Protein AF-A0A8T6NHF4-F1 (afdb_monomer_lite)

pLDDT: mean 80.23, std 19.1, range [39.31, 97.88]

Foldseek 3Di:
DVVVVVVVVVVVVVVVVVVVVVVVPPPVVPDDDDDDDPVNVVCCCCPVVVVVNVVVVVVVVVVVVVVVVVVVVVVVVVVVVVVVDPPPDDDPDDDPDDDPPPPPPDDDDDDDDDD

Radius of gyration: 34.69 Å; chains: 1; bounding box: 75×91×64 Å

Secondary structure (DSSP, 8-state):
-HHHHHHHHHHHHHHHHHHHHHHHH-GGGSS--PPPPHHHHHHHHHTTTHHHHHHHHHHHHHHHHHHHHHHHHHHHHHHHHHTT---PPPPTT--S-------------------

Sequence (115 aa):
MRALGILARIGVLALVLVLLTETMQFSGWNDSPTAPTSSSFAIAMLDDWNMMTLVLGLLLSMAMIGASYLVRDERLANLTWDLGQDVETPVIGMPPAATRASSINQPGIVGDDEE

Structure (mmCIF, N/CA/C/O backbone):
data_AF-A0A8T6NHF4-F1
#
_entry.id   AF-A0A8T6NHF4-F1
#
loop_
_atom_site.group_PDB
_atom_site.id
_atom_site.type_symbol
_atom_site.label_atom_id
_atom_site.label_alt_id
_atom_site.label_comp_id
_atom_site.label_asym_id
_atom_site.label_entity_id
_atom_site.label_seq_id
_atom_site.pdbx_PDB_ins_code
_atom_site.Cartn_x
_atom_site.Cartn_y
_atom_site.Cartn_z
_atom_site.occupancy
_atom_site.B_iso_or_equiv
_atom_site.auth_seq_id
_atom_site.auth_comp_id
_atom_site.auth_asym_id
_atom_site.auth_atom_id
_atom_site.pdbx_PDB_model_num
ATOM 1 N N . MET A 1 1 ? -7.281 -36.932 -2.201 1.00 68.31 1 MET A N 1
ATOM 2 C CA . MET A 1 1 ? -6.624 -36.211 -1.084 1.00 68.31 1 MET A CA 1
ATOM 3 C C . MET A 1 1 ? -5.096 -36.191 -1.208 1.00 68.31 1 MET A C 1
ATOM 5 O O . MET A 1 1 ? -4.546 -35.117 -1.397 1.00 68.31 1 MET A O 1
ATOM 9 N N . ARG A 1 2 ? -4.392 -37.339 -1.160 1.00 84.81 2 ARG A N 1
ATOM 10 C CA . ARG A 1 2 ? -2.908 -37.374 -1.155 1.00 84.81 2 ARG A CA 1
ATOM 11 C C . ARG A 1 2 ? -2.254 -36.784 -2.412 1.00 84.81 2 ARG A C 1
ATOM 13 O O . ARG A 1 2 ? -1.308 -36.021 -2.283 1.00 84.81 2 ARG A O 1
ATOM 20 N N . ALA A 1 3 ? -2.793 -37.077 -3.597 1.00 89.69 3 ALA A N 1
ATOM 21 C CA . ALA A 1 3 ? -2.281 -36.536 -4.861 1.00 89.69 3 ALA A CA 1
ATOM 22 C C . ALA A 1 3 ? -2.362 -35.000 -4.929 1.00 89.69 3 ALA A C 1
ATOM 24 O O . ALA A 1 3 ? -1.392 -34.356 -5.307 1.00 89.69 3 ALA A O 1
ATOM 25 N N . LEU A 1 4 ? -3.476 -34.411 -4.474 1.00 91.88 4 LEU A N 1
ATOM 26 C CA . LEU A 1 4 ? -3.631 -32.953 -4.385 1.00 91.88 4 LEU A CA 1
ATOM 27 C C . LEU A 1 4 ? -2.649 -32.336 -3.380 1.00 91.88 4 LEU A C 1
ATOM 29 O O . LEU A 1 4 ? -2.065 -31.296 -3.656 1.00 91.88 4 LEU A O 1
ATOM 33 N N . GLY A 1 5 ? -2.409 -33.005 -2.247 1.00 91.44 5 GLY A N 1
ATOM 34 C CA . GLY A 1 5 ? -1.401 -32.569 -1.278 1.00 91.44 5 GLY A CA 1
ATOM 35 C C . GLY A 1 5 ? 0.029 -32.614 -1.828 1.00 91.44 5 GLY A C 1
ATOM 36 O O . GLY A 1 5 ? 0.818 -31.717 -1.550 1.00 91.44 5 GLY A O 1
ATOM 37 N N . ILE A 1 6 ? 0.367 -33.628 -2.630 1.00 94.50 6 ILE A N 1
ATOM 38 C CA . ILE A 1 6 ? 1.675 -33.732 -3.297 1.00 94.50 6 ILE A CA 1
ATOM 39 C C . ILE A 1 6 ? 1.813 -32.654 -4.378 1.00 94.50 6 ILE A C 1
ATOM 41 O O . ILE A 1 6 ? 2.831 -31.969 -4.418 1.00 94.50 6 ILE A O 1
ATOM 45 N N . LEU A 1 7 ? 0.778 -32.446 -5.196 1.00 95.81 7 LEU A N 1
ATOM 46 C CA . LEU A 1 7 ? 0.766 -31.409 -6.227 1.00 95.81 7 LEU A CA 1
ATOM 47 C C . LEU A 1 7 ? 0.923 -30.006 -5.624 1.00 95.81 7 LEU A C 1
ATOM 49 O O . LEU A 1 7 ? 1.727 -29.225 -6.118 1.00 95.81 7 LEU A O 1
ATOM 53 N N . ALA A 1 8 ? 0.226 -29.708 -4.523 1.00 95.31 8 ALA A N 1
ATOM 54 C CA . ALA A 1 8 ? 0.369 -28.437 -3.816 1.00 95.31 8 ALA A CA 1
ATOM 55 C C . ALA A 1 8 ? 1.800 -28.224 -3.296 1.00 95.31 8 ALA A C 1
ATOM 57 O O . ALA A 1 8 ? 2.348 -27.138 -3.444 1.00 95.31 8 ALA A O 1
ATOM 58 N N . ARG A 1 9 ? 2.444 -29.262 -2.742 1.00 95.50 9 ARG A N 1
ATOM 59 C CA . ARG A 1 9 ? 3.842 -29.182 -2.276 1.00 95.50 9 ARG A CA 1
ATOM 60 C C . ARG A 1 9 ? 4.818 -28.924 -3.419 1.00 95.50 9 ARG A C 1
ATOM 62 O O . ARG A 1 9 ? 5.713 -28.102 -3.265 1.00 95.50 9 ARG A O 1
ATOM 69 N N . ILE A 1 10 ? 4.632 -29.598 -4.554 1.00 97.56 10 ILE A N 1
ATOM 70 C CA . ILE A 1 10 ? 5.438 -29.364 -5.759 1.00 97.56 10 ILE A CA 1
ATOM 71 C C . ILE A 1 10 ? 5.206 -27.942 -6.279 1.00 97.56 10 ILE A C 1
ATOM 73 O O . ILE A 1 10 ? 6.167 -27.258 -6.606 1.00 97.56 10 ILE A O 1
ATOM 77 N N . GLY A 1 11 ? 3.956 -27.472 -6.300 1.00 97.06 11 GLY A N 1
ATOM 78 C CA . GLY A 1 11 ? 3.610 -26.114 -6.717 1.00 97.06 11 GLY A CA 1
ATOM 79 C C . GLY A 1 11 ? 4.232 -25.039 -5.827 1.00 97.06 11 GLY A C 1
ATOM 80 O O . GLY A 1 11 ? 4.807 -24.087 -6.340 1.00 97.06 11 GLY A O 1
ATOM 81 N N . VAL A 1 12 ? 4.194 -25.212 -4.502 1.00 97.19 12 VAL A N 1
ATOM 82 C CA . VAL A 1 12 ? 4.866 -24.301 -3.561 1.00 97.19 12 VAL A CA 1
ATOM 83 C C . VAL A 1 12 ? 6.379 -24.331 -3.765 1.00 97.19 12 VAL A C 1
ATOM 85 O O . VAL A 1 12 ? 7.002 -23.276 -3.802 1.00 97.19 12 VAL A O 1
ATOM 88 N N . LEU A 1 13 ? 6.975 -25.512 -3.952 1.00 97.69 13 LEU A N 1
ATOM 89 C CA . LEU A 1 13 ? 8.407 -25.627 -4.233 1.00 97.69 13 LEU A CA 1
ATOM 90 C C . LEU A 1 13 ? 8.776 -24.909 -5.539 1.00 97.69 13 LEU A C 1
ATOM 92 O O . LEU A 1 13 ? 9.743 -24.155 -5.565 1.00 97.69 13 LEU A O 1
ATOM 96 N N . ALA A 1 14 ? 7.982 -25.082 -6.596 1.00 97.31 14 ALA A N 1
ATOM 97 C CA . ALA A 1 14 ? 8.175 -24.390 -7.865 1.00 97.31 14 ALA A CA 1
ATOM 98 C C . ALA A 1 14 ? 8.029 -22.867 -7.717 1.00 97.31 14 ALA A C 1
ATOM 100 O O . ALA A 1 14 ? 8.876 -22.132 -8.214 1.00 97.31 14 ALA A O 1
ATOM 101 N N . LEU A 1 15 ? 7.016 -22.391 -6.984 1.00 97.75 15 LEU A N 1
ATOM 102 C CA . LEU A 1 15 ? 6.829 -20.969 -6.687 1.00 97.75 15 LEU A CA 1
ATOM 103 C C . LEU A 1 15 ? 8.057 -20.389 -5.976 1.00 97.75 15 LEU A C 1
ATOM 105 O O . LEU A 1 15 ? 8.565 -19.350 -6.381 1.00 97.75 15 LEU A O 1
ATOM 109 N N . VAL A 1 16 ? 8.561 -21.077 -4.949 1.00 97.88 16 VAL A N 1
ATOM 110 C CA . VAL A 1 16 ? 9.762 -20.653 -4.216 1.00 97.88 16 VAL A CA 1
ATOM 111 C C . VAL A 1 16 ? 10.974 -20.581 -5.142 1.00 97.88 16 VAL A C 1
ATOM 113 O O . VAL A 1 16 ? 11.723 -19.614 -5.067 1.00 97.88 16 VAL A O 1
ATOM 116 N N . LEU A 1 17 ? 11.160 -21.556 -6.037 1.00 97.62 17 LEU A N 1
ATOM 117 C CA . LEU A 1 17 ? 12.262 -21.529 -7.002 1.00 97.62 17 LEU A CA 1
ATOM 118 C C . LEU A 1 17 ? 12.143 -20.369 -7.997 1.00 97.62 17 LEU A C 1
ATOM 120 O O . LEU A 1 17 ? 13.151 -19.730 -8.295 1.00 97.62 17 LEU A O 1
ATOM 124 N N . VAL A 1 18 ? 10.934 -20.067 -8.480 1.00 97.00 18 VAL A N 1
ATOM 125 C CA . VAL A 1 18 ? 10.690 -18.911 -9.359 1.00 97.00 18 VAL A CA 1
ATOM 126 C C . VAL A 1 18 ? 11.036 -17.618 -8.627 1.00 97.00 18 VAL A C 1
ATOM 128 O O . VAL A 1 18 ? 11.836 -16.834 -9.126 1.00 97.00 18 VAL A O 1
ATOM 131 N N . LEU A 1 19 ? 10.518 -17.431 -7.410 1.00 96.56 19 LEU A N 1
ATOM 132 C CA . LEU A 1 19 ? 10.801 -16.240 -6.608 1.00 96.56 19 LEU A CA 1
ATOM 133 C C . LEU A 1 19 ? 12.291 -16.097 -6.289 1.00 96.56 19 LEU A C 1
ATOM 135 O O . LEU A 1 19 ? 12.829 -14.995 -6.359 1.00 96.56 19 LEU A O 1
ATOM 139 N N . LEU A 1 20 ? 12.971 -17.200 -5.970 1.00 96.69 20 LEU A N 1
ATOM 140 C CA . LEU A 1 20 ? 14.411 -17.203 -5.735 1.00 96.69 20 LEU A CA 1
ATOM 141 C C . LEU A 1 20 ? 15.181 -16.783 -6.990 1.00 96.69 20 LEU A C 1
ATOM 143 O O . LEU A 1 20 ? 16.114 -15.992 -6.891 1.00 96.69 20 LEU A O 1
ATOM 147 N N . THR A 1 21 ? 14.772 -17.281 -8.158 1.00 95.69 21 THR A N 1
ATOM 148 C CA . THR A 1 21 ? 15.404 -16.946 -9.439 1.00 95.69 21 THR A CA 1
ATOM 149 C C . THR A 1 21 ? 15.244 -15.462 -9.749 1.00 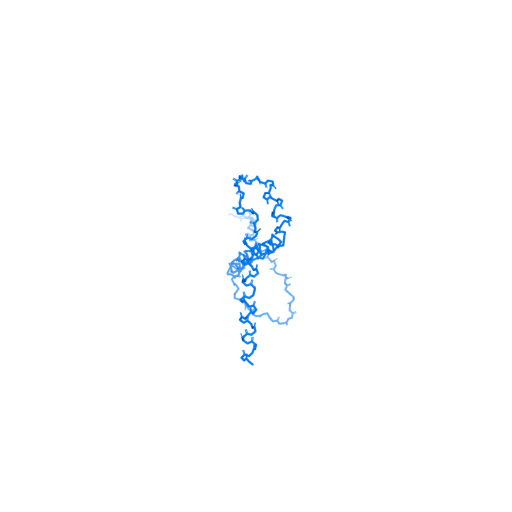95.69 21 THR A C 1
ATOM 151 O O . THR A 1 21 ? 16.245 -14.787 -9.966 1.00 95.69 21 THR A O 1
ATOM 154 N N . GLU A 1 22 ? 14.020 -14.934 -9.688 1.00 93.69 22 GLU A N 1
ATOM 155 C CA . GLU A 1 22 ? 13.742 -13.506 -9.899 1.00 93.69 22 GLU A CA 1
ATOM 156 C C . GLU A 1 22 ? 14.519 -12.628 -8.912 1.00 93.69 22 GLU A C 1
ATOM 158 O O . GLU A 1 22 ? 15.155 -11.648 -9.295 1.00 93.69 22 GLU A O 1
ATOM 163 N N . THR A 1 23 ? 14.557 -13.031 -7.638 1.00 93.31 23 THR A N 1
ATOM 164 C CA . THR A 1 23 ? 15.318 -12.313 -6.609 1.00 93.31 23 THR A CA 1
ATOM 165 C C . THR A 1 23 ? 16.808 -12.296 -6.936 1.00 93.31 23 THR A C 1
ATOM 167 O O . THR A 1 23 ? 17.441 -11.256 -6.804 1.00 93.31 23 THR A O 1
ATOM 170 N N . MET A 1 24 ? 17.387 -13.416 -7.379 1.00 93.25 24 MET A N 1
ATOM 171 C CA . MET A 1 24 ? 18.805 -13.493 -7.749 1.00 93.25 24 MET A CA 1
ATOM 172 C C . MET A 1 24 ? 19.136 -12.712 -9.026 1.00 93.25 24 MET A C 1
ATOM 174 O O . MET A 1 24 ? 20.260 -12.239 -9.165 1.00 93.25 24 MET A O 1
ATOM 178 N N . GLN A 1 25 ? 18.188 -12.583 -9.956 1.00 91.06 25 GLN A N 1
ATOM 179 C CA . GLN A 1 25 ? 18.364 -11.826 -11.200 1.00 91.06 25 GLN A CA 1
ATOM 180 C C . GLN A 1 25 ? 18.179 -10.313 -11.024 1.00 91.06 25 GLN A C 1
ATOM 182 O O . GLN A 1 25 ? 18.438 -9.557 -11.960 1.00 91.06 25 GLN A O 1
ATOM 187 N N . PHE A 1 26 ? 17.759 -9.849 -9.845 1.00 87.75 26 PHE A N 1
ATOM 188 C CA . PHE A 1 26 ? 17.560 -8.428 -9.596 1.00 87.75 26 PHE A CA 1
ATOM 189 C C . PHE A 1 26 ? 18.880 -7.649 -9.729 1.00 87.75 26 PHE A C 1
ATOM 191 O O . PHE A 1 26 ? 19.811 -7.812 -8.940 1.00 87.75 26 PHE A O 1
ATOM 198 N N . SER A 1 27 ? 18.965 -6.769 -10.728 1.00 81.75 27 SER A N 1
ATOM 199 C CA . SER A 1 27 ? 20.194 -6.028 -11.044 1.00 81.75 27 SER A CA 1
ATOM 200 C C . SER A 1 27 ? 20.649 -5.093 -9.920 1.00 81.75 27 SER A C 1
ATOM 202 O O . SER A 1 27 ? 21.840 -4.802 -9.817 1.00 81.75 27 SER A O 1
ATOM 204 N N . GLY A 1 28 ? 19.731 -4.669 -9.045 1.00 80.56 28 GLY A N 1
ATOM 205 C CA . GLY A 1 28 ? 20.022 -3.755 -7.941 1.00 80.56 28 GLY A CA 1
ATOM 206 C C . GLY A 1 28 ? 20.937 -4.324 -6.851 1.00 80.56 28 GLY A C 1
ATOM 207 O O . GLY A 1 28 ? 21.419 -3.555 -6.027 1.00 80.56 28 GLY A O 1
ATOM 208 N N . TRP A 1 29 ? 21.233 -5.632 -6.843 1.00 86.69 29 TRP A N 1
ATOM 209 C CA . TRP A 1 29 ? 22.236 -6.208 -5.931 1.00 86.69 29 TRP A CA 1
ATOM 210 C C . TRP A 1 29 ? 23.670 -5.767 -6.242 1.00 86.69 29 TRP A C 1
ATOM 212 O O . TRP A 1 29 ? 24.509 -5.756 -5.344 1.00 86.69 29 TRP A O 1
ATOM 222 N N . ASN A 1 30 ? 23.957 -5.434 -7.503 1.00 80.69 30 ASN A N 1
ATOM 223 C CA . ASN A 1 30 ? 25.306 -5.105 -7.971 1.00 80.69 30 ASN A CA 1
ATOM 224 C C . ASN A 1 30 ? 25.564 -3.596 -8.072 1.00 80.69 30 ASN A C 1
ATOM 226 O O . ASN A 1 30 ? 26.683 -3.197 -8.396 1.00 80.69 30 ASN A O 1
ATOM 230 N N . ASP A 1 31 ? 24.555 -2.763 -7.811 1.00 82.25 31 ASP A N 1
ATOM 231 C CA . ASP A 1 31 ? 24.696 -1.313 -7.877 1.00 82.25 31 ASP A CA 1
ATOM 232 C C . ASP A 1 31 ? 25.239 -0.738 -6.565 1.00 82.25 31 ASP A C 1
ATOM 234 O O . ASP A 1 31 ? 24.814 -1.100 -5.467 1.00 82.25 31 ASP A O 1
ATOM 238 N N . SER A 1 32 ? 26.178 0.205 -6.681 1.00 74.19 32 SER A N 1
ATOM 239 C CA . SER A 1 32 ? 26.626 1.009 -5.542 1.00 74.19 32 SER A CA 1
ATOM 240 C C . SER A 1 32 ? 25.546 2.051 -5.237 1.00 74.19 32 SER A C 1
ATOM 242 O O . SER A 1 32 ? 25.266 2.895 -6.097 1.00 74.19 32 SER A O 1
ATOM 244 N N . PRO A 1 33 ? 24.906 2.018 -4.054 1.00 70.19 33 PRO A N 1
ATOM 245 C CA . PRO A 1 33 ? 23.730 2.831 -3.809 1.00 70.19 33 PRO A CA 1
ATOM 246 C C . PRO A 1 33 ? 24.121 4.306 -3.708 1.00 70.19 33 PRO A C 1
ATOM 248 O O . PRO A 1 33 ? 24.770 4.744 -2.757 1.00 70.19 33 PRO A O 1
ATOM 251 N N . THR A 1 34 ? 23.679 5.098 -4.681 1.00 76.00 34 THR A N 1
ATOM 252 C CA . THR A 1 34 ? 23.517 6.539 -4.488 1.00 76.00 34 THR A CA 1
ATOM 253 C C . THR A 1 34 ? 22.240 6.761 -3.687 1.00 76.00 34 THR A C 1
ATOM 255 O O . THR A 1 34 ? 21.222 6.113 -3.935 1.00 76.00 34 THR A O 1
ATOM 258 N N . ALA A 1 35 ? 22.292 7.636 -2.679 1.00 80.44 35 ALA A N 1
ATOM 259 C CA . ALA A 1 35 ? 21.119 7.911 -1.858 1.00 80.44 35 ALA A CA 1
ATOM 260 C C . ALA A 1 35 ? 19.975 8.428 -2.755 1.00 80.44 35 ALA A C 1
ATOM 262 O O . ALA A 1 35 ? 20.193 9.387 -3.504 1.00 80.44 35 ALA A O 1
ATOM 263 N N . PRO A 1 36 ? 18.778 7.814 -2.712 1.00 79.88 36 PRO A N 1
ATOM 264 C CA . PRO A 1 36 ? 17.667 8.236 -3.549 1.00 79.88 36 PRO A CA 1
ATOM 265 C C . PRO A 1 36 ? 17.256 9.666 -3.198 1.00 79.88 36 PRO A C 1
ATOM 267 O O . PRO A 1 36 ? 17.215 10.060 -2.031 1.00 79.88 36 PRO A O 1
ATOM 270 N N . THR A 1 37 ? 16.948 10.456 -4.222 1.00 89.50 37 THR A N 1
ATOM 271 C CA . THR A 1 37 ? 16.397 11.795 -4.038 1.00 89.50 37 THR A CA 1
ATOM 272 C C . THR A 1 37 ? 14.908 11.694 -3.711 1.00 89.50 37 THR A C 1
ATOM 274 O O . THR A 1 37 ? 14.236 10.727 -4.075 1.00 89.50 37 THR A O 1
ATOM 277 N N . SER A 1 38 ? 14.335 12.720 -3.075 1.00 90.38 38 SER A N 1
ATOM 278 C CA . SER A 1 38 ? 12.886 12.752 -2.813 1.00 90.38 38 SER A CA 1
ATOM 279 C C . SER A 1 38 ? 12.055 12.619 -4.097 1.00 90.38 38 SER A C 1
ATOM 281 O O . SER A 1 38 ? 10.966 12.053 -4.072 1.00 90.38 38 SER A O 1
ATOM 283 N N . SER A 1 39 ? 12.580 13.109 -5.226 1.00 92.56 39 SER A N 1
ATOM 284 C CA . SER A 1 39 ? 11.947 12.968 -6.539 1.00 92.56 39 SER A CA 1
ATOM 285 C C . SER A 1 39 ? 11.975 11.531 -7.059 1.00 92.56 39 SER A C 1
ATOM 287 O O . SER A 1 39 ? 10.940 11.051 -7.514 1.00 92.56 39 SER A O 1
ATOM 289 N N . SER A 1 40 ? 13.108 10.824 -6.970 1.00 89.69 40 SER A N 1
ATOM 290 C CA . SER A 1 40 ? 1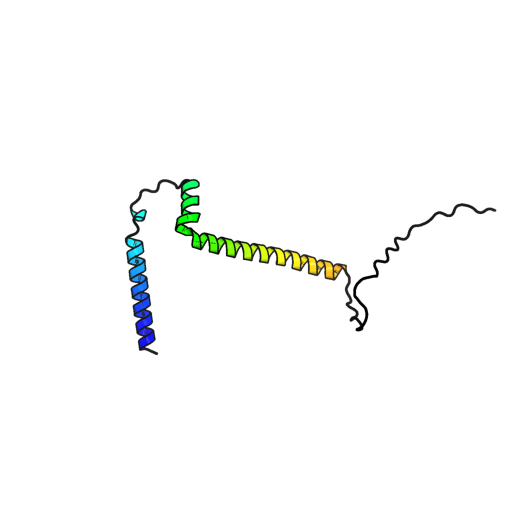3.191 9.437 -7.440 1.00 89.69 40 SER A CA 1
ATOM 291 C C . SER A 1 40 ? 12.336 8.503 -6.585 1.00 89.69 40 SER A C 1
ATOM 293 O O . SER A 1 40 ? 11.685 7.610 -7.117 1.00 89.69 40 SER A O 1
ATOM 295 N N . PHE A 1 41 ? 12.252 8.761 -5.278 1.00 89.00 41 PHE A N 1
ATOM 296 C CA . PHE A 1 41 ? 11.358 8.032 -4.383 1.00 89.00 41 PHE A CA 1
ATOM 297 C C . PHE A 1 41 ? 9.876 8.244 -4.721 1.00 89.00 41 PHE A C 1
ATOM 299 O O . PHE A 1 41 ? 9.116 7.279 -4.768 1.00 89.00 41 PHE A O 1
ATOM 306 N N . ALA A 1 42 ? 9.456 9.487 -4.981 1.00 92.44 42 ALA A N 1
ATOM 307 C CA . ALA A 1 42 ? 8.070 9.779 -5.344 1.00 92.44 42 ALA A CA 1
ATOM 308 C C . ALA A 1 42 ? 7.664 9.094 -6.658 1.00 92.44 42 ALA A C 1
ATOM 310 O O . ALA A 1 42 ? 6.561 8.557 -6.747 1.00 92.44 42 ALA A O 1
ATOM 311 N N . ILE A 1 43 ? 8.567 9.072 -7.647 1.00 93.50 43 ILE A N 1
ATOM 312 C CA . ILE A 1 43 ? 8.356 8.360 -8.913 1.00 93.50 43 ILE A CA 1
ATOM 313 C C . ILE A 1 43 ? 8.224 6.857 -8.653 1.00 93.50 43 ILE A C 1
ATOM 315 O O . ILE A 1 43 ? 7.228 6.272 -9.059 1.00 93.50 43 ILE A O 1
ATOM 319 N N . ALA A 1 44 ? 9.141 6.247 -7.897 1.00 91.50 44 ALA A N 1
ATOM 320 C CA . ALA A 1 44 ? 9.069 4.819 -7.575 1.00 91.50 44 ALA A CA 1
ATOM 321 C C . ALA A 1 44 ? 7.779 4.442 -6.816 1.00 91.50 44 ALA A C 1
ATOM 323 O O . ALA A 1 44 ? 7.180 3.403 -7.077 1.00 91.50 44 ALA A O 1
ATOM 324 N N . MET A 1 45 ? 7.307 5.291 -5.896 1.00 92.44 45 MET A N 1
ATOM 325 C CA . MET A 1 45 ? 6.063 5.049 -5.153 1.00 92.44 45 MET A CA 1
ATOM 326 C C . MET A 1 45 ? 4.802 5.156 -6.019 1.00 92.44 45 MET A C 1
ATOM 328 O O . MET A 1 45 ? 3.824 4.449 -5.759 1.00 92.44 45 MET A O 1
ATOM 332 N N . LEU A 1 46 ? 4.800 6.047 -7.014 1.00 91.88 46 LEU A N 1
ATOM 333 C CA . LEU A 1 46 ? 3.628 6.317 -7.848 1.00 91.88 46 LEU A CA 1
ATOM 334 C C . LEU A 1 46 ? 3.596 5.494 -9.140 1.00 91.88 46 LEU A C 1
ATOM 336 O O . LEU A 1 46 ? 2.506 5.256 -9.650 1.00 91.88 46 LEU A O 1
ATOM 340 N N . ASP A 1 47 ? 4.752 5.075 -9.651 1.00 93.44 47 ASP A N 1
ATOM 341 C CA . ASP A 1 47 ? 4.888 4.330 -10.905 1.00 93.44 47 ASP A CA 1
ATOM 342 C C . ASP A 1 47 ? 5.104 2.833 -10.621 1.00 93.44 47 ASP A C 1
ATOM 344 O O . ASP A 1 47 ? 4.180 2.038 -10.797 1.00 93.44 47 ASP A O 1
ATOM 348 N N . ASP A 1 48 ? 6.256 2.458 -10.049 1.00 92.00 48 ASP A N 1
ATOM 349 C CA . ASP A 1 48 ? 6.626 1.052 -9.803 1.00 92.00 48 ASP A CA 1
ATOM 350 C C . ASP A 1 48 ? 5.768 0.376 -8.717 1.00 92.00 48 ASP A C 1
ATOM 352 O O . ASP A 1 48 ? 5.383 -0.787 -8.836 1.00 92.00 48 ASP A O 1
ATOM 356 N N . TRP A 1 49 ? 5.451 1.102 -7.640 1.00 94.62 49 TRP A N 1
ATOM 357 C CA . TRP A 1 49 ? 4.705 0.590 -6.478 1.00 94.62 49 TRP A CA 1
ATOM 358 C C . TRP A 1 49 ? 3.251 1.066 -6.428 1.00 94.62 49 TRP A C 1
ATOM 360 O O . TRP A 1 49 ? 2.597 0.985 -5.382 1.00 94.62 49 TRP A O 1
ATOM 370 N N . ASN A 1 50 ? 2.721 1.528 -7.560 1.00 95.56 50 ASN A N 1
ATOM 371 C CA . ASN A 1 50 ? 1.426 2.197 -7.663 1.00 95.56 50 ASN A CA 1
ATOM 372 C C . ASN A 1 50 ? 0.277 1.465 -6.944 1.00 95.56 50 ASN A C 1
ATOM 374 O O . ASN A 1 50 ? -0.484 2.073 -6.191 1.00 95.56 50 ASN A O 1
ATOM 378 N N . MET A 1 51 ? 0.183 0.145 -7.106 1.00 95.25 51 MET A N 1
ATOM 379 C CA . MET A 1 51 ? -0.889 -0.657 -6.533 1.00 95.25 51 MET A CA 1
ATOM 380 C C . MET A 1 51 ? -0.771 -0.767 -5.017 1.00 95.25 51 MET A C 1
ATOM 382 O O . MET A 1 51 ? -1.775 -0.672 -4.312 1.00 95.25 51 MET A O 1
ATOM 386 N N . MET A 1 52 ? 0.448 -0.913 -4.496 1.00 95.62 52 MET A N 1
ATOM 387 C CA . MET A 1 52 ? 0.672 -0.968 -3.051 1.00 95.62 52 MET A CA 1
ATOM 388 C C . MET A 1 52 ? 0.371 0.385 -2.408 1.00 95.62 52 MET A C 1
ATOM 390 O O . MET A 1 52 ? -0.274 0.430 -1.361 1.00 95.62 52 MET A O 1
ATOM 394 N N . THR A 1 53 ? 0.743 1.486 -3.065 1.00 95.44 53 THR A N 1
ATOM 395 C CA . THR A 1 53 ? 0.421 2.850 -2.622 1.00 95.44 53 THR A CA 1
ATOM 396 C C . THR A 1 53 ? -1.090 3.094 -2.590 1.00 95.44 53 THR A C 1
ATOM 398 O O . THR A 1 53 ? -1.603 3.648 -1.617 1.00 95.44 53 THR A O 1
ATOM 401 N N . LEU A 1 54 ? -1.833 2.621 -3.598 1.00 96.81 54 LEU A N 1
ATOM 402 C CA . LEU A 1 54 ? -3.299 2.695 -3.614 1.00 96.81 54 LEU A CA 1
ATOM 403 C C . LEU A 1 54 ? -3.933 1.904 -2.464 1.00 96.81 54 LEU A C 1
ATOM 405 O O . LEU A 1 54 ? -4.796 2.429 -1.757 1.00 96.81 54 LEU A O 1
ATOM 409 N N . VAL A 1 55 ? -3.491 0.663 -2.244 1.00 97.81 55 VAL A N 1
ATOM 410 C CA . VAL A 1 55 ? -3.982 -0.171 -1.135 1.00 97.81 55 VAL A CA 1
ATOM 411 C C . VAL A 1 55 ? -3.677 0.488 0.209 1.00 97.81 55 VAL A C 1
ATOM 413 O O . VAL A 1 55 ? -4.552 0.556 1.069 1.00 97.81 55 VAL A O 1
ATOM 416 N N . LEU A 1 56 ? -2.475 1.038 0.383 1.00 96.75 56 LEU A N 1
ATOM 417 C CA . LEU A 1 56 ? -2.089 1.745 1.599 1.00 96.75 56 LEU A CA 1
ATOM 418 C C . LEU A 1 56 ? -2.946 2.998 1.833 1.00 96.75 56 LEU A C 1
ATOM 420 O O . LEU A 1 56 ? -3.369 3.239 2.961 1.00 96.75 56 LEU A O 1
ATOM 424 N N . GLY A 1 57 ? -3.284 3.749 0.782 1.00 96.50 57 GLY A N 1
ATOM 425 C CA . GLY A 1 57 ? -4.214 4.879 0.868 1.00 96.50 57 GLY A CA 1
ATOM 426 C C . GLY A 1 57 ? -5.629 4.462 1.284 1.00 96.50 57 GLY A C 1
ATOM 427 O O . GLY A 1 57 ? -6.267 5.137 2.097 1.00 96.50 57 GLY A O 1
ATOM 428 N N . LEU A 1 58 ? -6.110 3.316 0.795 1.00 97.75 58 LEU A N 1
ATOM 429 C CA . LEU A 1 58 ? -7.402 2.759 1.197 1.00 97.75 58 LEU A CA 1
ATOM 430 C C . LEU A 1 58 ? -7.384 2.319 2.666 1.00 97.75 58 LEU A C 1
ATOM 432 O O . LEU A 1 58 ? -8.302 2.646 3.420 1.00 97.75 58 LEU A O 1
ATOM 436 N N . LEU A 1 59 ? -6.319 1.640 3.099 1.00 97.81 59 LEU A N 1
ATOM 437 C CA . LEU A 1 59 ? -6.133 1.240 4.495 1.00 97.81 59 LEU A CA 1
ATOM 438 C C . LEU A 1 59 ? -6.053 2.454 5.424 1.00 97.81 59 LEU A C 1
ATOM 440 O O . LEU A 1 59 ? -6.690 2.463 6.478 1.00 97.81 59 LEU A O 1
ATOM 444 N N . LEU A 1 60 ? -5.336 3.501 5.014 1.00 97.50 60 LEU A N 1
ATOM 445 C CA . LEU A 1 60 ? -5.262 4.753 5.759 1.00 97.50 60 LEU A CA 1
ATOM 446 C C . LEU A 1 60 ? -6.639 5.421 5.865 1.00 97.50 60 LEU A C 1
ATOM 448 O O . LEU A 1 60 ? -7.014 5.891 6.936 1.00 97.50 60 LEU A O 1
ATOM 452 N N . SER A 1 61 ? -7.423 5.408 4.786 1.00 97.75 61 SER A N 1
ATOM 453 C CA . SER A 1 61 ? -8.790 5.942 4.783 1.00 97.75 61 SER A CA 1
ATOM 454 C C . SER A 1 61 ? -9.697 5.181 5.756 1.00 97.75 61 SER A C 1
ATOM 456 O O . SER A 1 61 ? -10.400 5.799 6.554 1.00 97.75 61 SER A O 1
ATOM 458 N N . MET A 1 62 ? -9.637 3.845 5.762 1.00 97.44 62 MET A N 1
ATOM 459 C CA . MET A 1 62 ? -10.373 3.009 6.720 1.00 97.44 62 MET A CA 1
ATOM 460 C C . MET A 1 62 ? -9.964 3.309 8.169 1.00 97.44 62 MET A C 1
ATOM 462 O O . MET A 1 62 ? -10.820 3.402 9.048 1.00 97.44 62 MET A O 1
ATOM 466 N N . ALA A 1 63 ? -8.669 3.524 8.416 1.00 96.88 63 ALA A N 1
ATOM 467 C CA . ALA A 1 63 ? -8.166 3.903 9.732 1.00 96.88 63 ALA A CA 1
ATOM 468 C C . ALA A 1 63 ? -8.685 5.281 10.178 1.00 96.88 63 ALA A C 1
ATOM 470 O O . ALA A 1 63 ? -9.135 5.421 11.315 1.00 96.88 63 ALA A O 1
ATOM 471 N N . MET A 1 64 ? -8.689 6.283 9.289 1.00 97.25 64 MET A N 1
ATOM 472 C CA . MET A 1 64 ? -9.242 7.611 9.590 1.00 97.25 64 MET A CA 1
ATOM 473 C C . MET A 1 64 ? -10.739 7.549 9.910 1.00 97.25 64 MET A C 1
ATOM 475 O O . MET A 1 64 ? -11.194 8.181 10.865 1.00 97.25 64 MET A O 1
ATOM 479 N N . ILE A 1 65 ? -11.500 6.743 9.166 1.00 95.81 65 ILE A N 1
ATOM 480 C CA . ILE A 1 65 ? -12.917 6.502 9.457 1.00 95.81 65 ILE A CA 1
ATOM 481 C C . ILE A 1 65 ? -13.063 5.845 10.837 1.00 95.81 65 ILE A C 1
ATOM 483 O O . ILE A 1 65 ? -13.826 6.344 11.663 1.00 95.81 65 ILE A O 1
ATOM 487 N N . GLY A 1 66 ? -12.295 4.793 11.133 1.00 94.19 66 GLY A N 1
ATOM 488 C CA . GLY A 1 66 ? -12.314 4.118 12.435 1.00 94.19 66 GLY A CA 1
ATOM 489 C C . GLY A 1 66 ? -12.017 5.057 13.609 1.00 94.19 66 GLY A C 1
ATOM 490 O O . GLY A 1 66 ? -12.760 5.071 14.589 1.00 94.19 66 GLY A O 1
ATOM 491 N N . ALA A 1 67 ? -10.997 5.910 13.482 1.00 94.81 67 ALA A N 1
ATOM 492 C CA . ALA A 1 67 ? -10.656 6.901 14.502 1.00 94.81 67 ALA A CA 1
ATOM 493 C C . ALA A 1 67 ? -11.787 7.921 14.732 1.00 94.81 67 ALA A C 1
ATOM 495 O O . ALA A 1 67 ? -12.078 8.280 15.873 1.00 94.81 67 ALA A O 1
ATOM 496 N N . SER A 1 68 ? -12.465 8.357 13.664 1.00 92.69 68 SER A N 1
ATOM 497 C CA . SER A 1 68 ? -13.599 9.283 13.780 1.00 92.69 68 SER A CA 1
ATOM 498 C C . SER A 1 68 ? -14.789 8.673 14.530 1.00 92.69 68 SER A C 1
ATOM 500 O O . SER A 1 68 ? -15.437 9.366 15.318 1.00 92.69 68 SER A O 1
ATOM 502 N N . TYR A 1 69 ? -15.047 7.373 14.337 1.00 93.94 69 TYR A N 1
ATOM 503 C CA . TYR A 1 69 ? -16.102 6.663 15.056 1.00 93.94 69 TYR A CA 1
ATOM 504 C C . TYR A 1 69 ? -15.760 6.464 16.529 1.00 93.94 69 TYR A C 1
ATOM 506 O O . TYR A 1 69 ? -16.655 6.613 17.350 1.00 93.94 69 TYR A O 1
ATOM 514 N N . LEU A 1 70 ? -14.492 6.225 16.871 1.00 92.69 70 LEU A N 1
ATOM 515 C CA . LEU A 1 70 ? -14.065 6.054 18.261 1.00 92.69 70 LEU A CA 1
ATOM 516 C C . LEU A 1 70 ? -14.354 7.310 19.106 1.00 92.69 70 LEU A C 1
ATOM 518 O O . LEU A 1 70 ? -14.993 7.234 20.149 1.00 92.69 70 LEU A O 1
ATOM 522 N N . VAL A 1 71 ? -13.988 8.493 18.600 1.00 91.44 71 VAL A N 1
ATOM 523 C CA . VAL A 1 71 ? -14.260 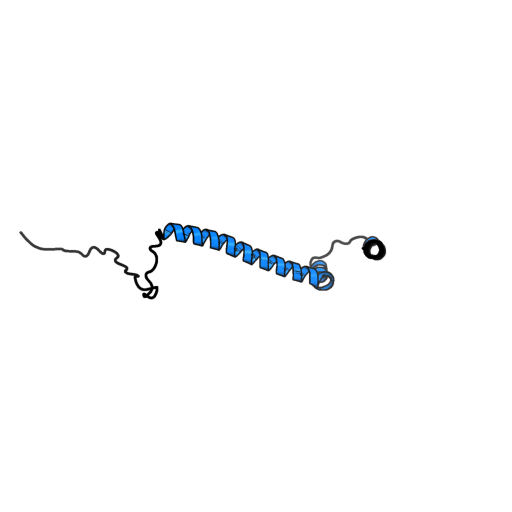9.770 19.289 1.00 91.44 71 VAL A CA 1
ATOM 524 C C . VAL A 1 71 ? -15.754 10.102 19.298 1.00 91.44 71 VAL A C 1
ATOM 526 O O . VAL A 1 71 ? -16.266 10.690 20.253 1.00 91.44 71 VAL A O 1
ATOM 529 N N . ARG A 1 72 ? -16.477 9.775 18.219 1.00 93.62 72 ARG A N 1
ATOM 530 C CA . ARG A 1 72 ? -17.927 9.987 18.159 1.00 93.62 72 ARG A CA 1
ATOM 531 C C . ARG A 1 72 ? -18.654 9.125 19.188 1.00 93.6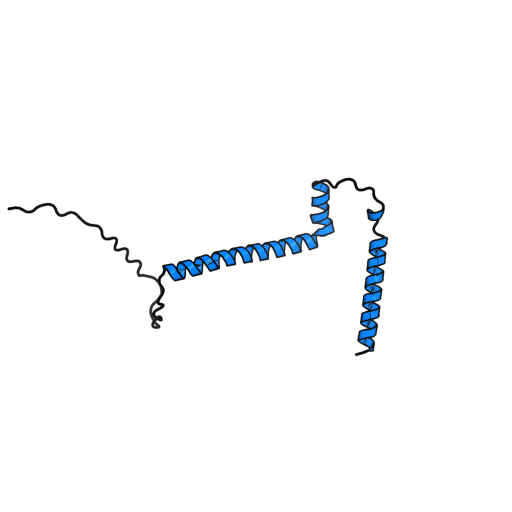2 72 ARG A C 1
ATOM 533 O O . ARG A 1 72 ? -19.594 9.622 19.797 1.00 93.62 72 ARG A O 1
ATOM 540 N N . ASP A 1 73 ? -18.228 7.882 19.364 1.00 94.19 73 ASP A N 1
ATOM 541 C CA . ASP A 1 73 ? -18.809 6.941 20.319 1.00 94.19 73 ASP A CA 1
ATOM 542 C C . ASP A 1 73 ? -18.659 7.454 21.760 1.00 94.19 73 ASP A C 1
ATOM 544 O O . ASP A 1 73 ? -19.651 7.600 22.472 1.00 94.19 73 ASP A O 1
ATOM 548 N N . GLU A 1 74 ? -17.460 7.908 22.141 1.00 93.31 74 GLU A N 1
ATOM 549 C CA . GLU A 1 74 ? -17.215 8.535 23.451 1.00 93.31 74 GLU A CA 1
ATOM 550 C C . GLU A 1 74 ? -18.082 9.785 23.679 1.00 93.31 74 GLU A C 1
ATOM 552 O O . GLU A 1 74 ? -18.663 9.974 24.751 1.00 93.31 74 GLU A O 1
ATOM 557 N N . ARG A 1 75 ? -18.224 10.639 22.655 1.00 93.62 75 ARG A N 1
ATOM 558 C CA . ARG A 1 75 ? -19.077 11.836 22.735 1.00 93.62 75 ARG A CA 1
ATOM 559 C C . ARG A 1 75 ? -20.556 11.481 22.856 1.00 93.62 75 ARG A C 1
ATOM 561 O O . ARG A 1 75 ? -21.264 12.150 23.602 1.00 93.62 75 ARG A O 1
ATOM 568 N N . LEU A 1 76 ? -21.029 10.458 22.143 1.00 86.38 76 LEU A N 1
ATOM 569 C CA . LEU A 1 76 ? -22.407 9.976 22.248 1.00 86.38 76 LEU A CA 1
ATOM 570 C C . LEU A 1 76 ? -22.685 9.400 23.637 1.00 86.38 76 LEU A C 1
ATOM 572 O O . LEU A 1 76 ? -23.719 9.719 24.220 1.00 86.38 76 LEU A O 1
ATOM 576 N N . ALA A 1 77 ? -21.758 8.625 24.200 1.00 87.56 77 ALA A N 1
ATOM 577 C CA . ALA A 1 77 ? -21.881 8.096 25.555 1.00 87.56 77 ALA A CA 1
ATOM 578 C C . ALA A 1 77 ? -21.978 9.223 26.597 1.00 87.56 77 ALA A C 1
ATOM 580 O O . ALA A 1 77 ? -22.895 9.221 27.418 1.00 87.56 77 ALA A O 1
ATOM 581 N N . ASN A 1 78 ? -21.103 10.233 26.515 1.00 86.75 78 ASN A N 1
ATOM 582 C CA . ASN A 1 78 ? -21.137 11.365 27.442 1.00 86.75 78 ASN A CA 1
ATOM 583 C C . ASN A 1 78 ? -22.418 12.199 27.300 1.00 86.75 78 ASN A C 1
ATOM 585 O O . ASN A 1 78 ? -23.009 12.592 28.297 1.00 86.75 78 ASN A O 1
ATOM 589 N N . LEU A 1 79 ? -22.885 12.428 26.069 1.00 86.69 79 LEU A N 1
ATOM 590 C CA . LEU A 1 79 ? -24.145 13.135 25.818 1.00 86.69 79 LEU A CA 1
ATOM 591 C C . LEU A 1 79 ? -25.361 12.366 26.341 1.00 86.69 79 LEU A C 1
ATOM 593 O O . LEU A 1 79 ? -26.300 12.985 26.825 1.00 86.69 79 LEU A O 1
ATOM 597 N N . THR A 1 80 ? -25.356 11.036 26.250 1.00 83.69 80 THR A N 1
ATOM 598 C CA . THR A 1 80 ? -26.450 10.192 26.761 1.00 83.69 80 THR A CA 1
ATOM 599 C C . THR A 1 80 ? -26.505 10.231 28.288 1.00 83.69 80 THR A C 1
ATOM 601 O O . THR A 1 80 ? -27.590 10.278 28.863 1.00 83.69 80 THR A O 1
ATOM 604 N N . T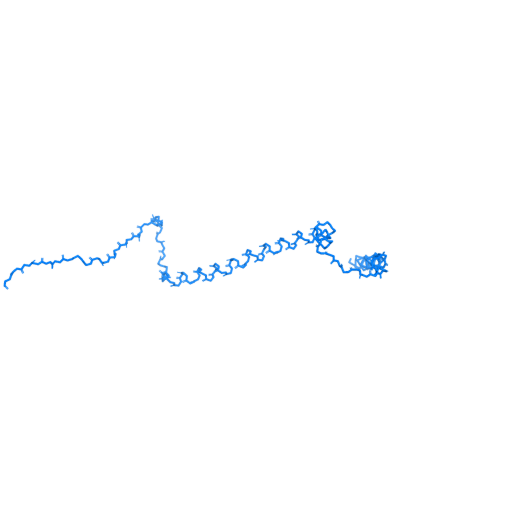RP A 1 81 ? -25.337 10.271 28.936 1.00 83.19 81 TRP A N 1
ATOM 605 C CA . TRP A 1 81 ? -25.217 10.484 30.377 1.00 83.19 81 TRP A CA 1
ATOM 606 C C . TRP A 1 81 ? -25.679 11.893 30.794 1.00 83.19 81 TRP A C 1
ATOM 608 O O . TRP A 1 81 ? -26.488 12.013 31.711 1.00 83.19 81 TRP A O 1
ATOM 618 N N . ASP A 1 82 ? -25.249 12.946 30.085 1.00 81.88 82 ASP A N 1
ATOM 619 C CA . ASP A 1 82 ? -25.648 14.342 30.352 1.00 81.88 82 ASP A CA 1
ATOM 620 C C . ASP A 1 82 ? -27.145 14.603 30.114 1.00 81.88 82 ASP A C 1
ATOM 622 O O . ASP A 1 82 ? -27.752 15.400 30.827 1.00 81.88 82 ASP A O 1
ATOM 626 N N . LEU A 1 83 ? -27.769 13.940 29.131 1.00 81.38 83 LEU A N 1
ATOM 627 C CA . LEU A 1 83 ? -29.212 14.052 28.884 1.00 81.38 83 LEU A CA 1
ATOM 628 C C . LEU A 1 83 ? -30.069 13.350 29.950 1.00 81.38 83 LEU A C 1
ATOM 630 O O . LEU A 1 83 ? -31.293 13.454 29.874 1.00 81.38 83 LEU A O 1
ATOM 634 N N . GLY A 1 84 ? -29.460 12.648 30.917 1.00 66.56 84 GLY A N 1
ATOM 635 C CA . GLY A 1 84 ? -30.160 12.040 32.050 1.00 66.56 84 GLY A CA 1
ATOM 636 C C . GLY A 1 84 ? -31.308 11.128 31.624 1.00 66.56 84 GLY A C 1
ATOM 637 O O . GLY A 1 84 ? -32.379 11.171 32.223 1.00 66.56 84 GLY A O 1
ATOM 638 N N . GLN A 1 85 ? -31.130 10.371 30.538 1.00 60.66 85 GLN A N 1
ATOM 639 C CA . GLN A 1 85 ? -32.200 9.558 29.969 1.00 60.66 85 GLN A CA 1
ATOM 640 C C . GLN A 1 85 ? -32.492 8.328 30.846 1.00 60.66 85 GLN A C 1
ATOM 642 O O . GLN A 1 85 ? -32.049 7.221 30.547 1.00 60.66 85 GLN A O 1
ATOM 647 N N . ASP A 1 86 ? -33.338 8.509 31.862 1.00 56.94 86 ASP A N 1
ATOM 648 C CA . ASP A 1 86 ? -34.396 7.541 32.141 1.00 56.94 86 ASP A CA 1
ATOM 649 C C . ASP A 1 86 ? -35.324 7.563 30.918 1.00 56.94 86 ASP A C 1
ATOM 651 O O . ASP A 1 86 ? -36.164 8.449 30.750 1.00 56.94 86 ASP A O 1
ATOM 655 N N . VAL A 1 87 ? -35.090 6.649 29.975 1.00 56.62 87 VAL A N 1
ATOM 656 C CA . VAL A 1 87 ? -35.917 6.520 28.771 1.00 56.62 87 VAL A CA 1
ATOM 657 C C . VAL A 1 87 ? -37.280 5.982 29.196 1.00 56.62 87 VAL A C 1
ATOM 659 O O . VAL A 1 87 ? -37.499 4.771 29.231 1.00 56.62 87 VAL A O 1
ATOM 662 N N . GLU A 1 88 ? -38.217 6.871 29.517 1.00 56.34 88 GLU A N 1
ATOM 663 C CA . GLU A 1 88 ? -39.617 6.483 29.598 1.00 56.34 88 GLU A CA 1
ATOM 664 C C . GLU A 1 88 ? -40.078 6.117 28.183 1.00 56.34 88 GLU A C 1
ATOM 666 O O . GLU A 1 88 ? -39.977 6.897 27.230 1.00 56.34 88 GLU A O 1
ATOM 671 N N . THR A 1 89 ? -40.468 4.854 28.024 1.00 55.47 89 THR A N 1
ATOM 672 C CA . THR A 1 89 ? -40.767 4.241 26.731 1.00 55.47 89 THR A CA 1
ATOM 673 C C . THR A 1 89 ? -41.833 5.047 25.987 1.00 55.47 89 THR A C 1
ATOM 675 O O . THR A 1 89 ? -42.898 5.302 26.554 1.00 55.47 89 THR A O 1
ATOM 678 N N . PRO A 1 90 ? -41.605 5.422 24.719 1.00 55.47 90 PRO A N 1
ATOM 679 C CA . PRO A 1 90 ? -42.552 6.247 23.989 1.00 55.47 90 PRO A CA 1
ATOM 680 C C . PRO A 1 90 ? -43.846 5.469 23.717 1.00 55.47 90 PRO A C 1
ATOM 682 O 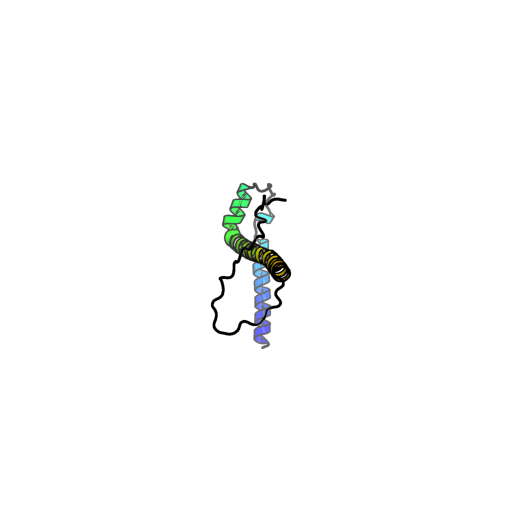O . PRO A 1 90 ? -43.843 4.432 23.051 1.00 55.47 90 PRO A O 1
ATOM 685 N N . VAL A 1 91 ? -44.971 5.995 24.210 1.00 61.53 91 VAL A N 1
ATOM 686 C CA . VAL A 1 91 ? -46.316 5.559 23.816 1.00 61.53 91 VAL A CA 1
ATOM 687 C C . VAL A 1 91 ? -46.508 5.862 22.327 1.00 61.53 91 VAL A C 1
ATOM 689 O O . VAL A 1 91 ? -46.309 6.989 21.872 1.00 61.53 91 VAL A O 1
ATOM 692 N N . ILE A 1 92 ? -46.875 4.832 21.561 1.00 56.09 92 ILE A N 1
ATOM 693 C CA . ILE A 1 92 ? -47.075 4.888 20.108 1.00 56.09 92 ILE A CA 1
ATOM 694 C C . ILE A 1 92 ? -48.135 5.948 19.770 1.00 56.09 92 ILE A C 1
ATOM 696 O O . ILE A 1 92 ? -49.306 5.776 20.102 1.00 56.09 92 ILE A O 1
ATOM 700 N N . GLY A 1 93 ? -47.729 7.021 19.079 1.00 62.41 93 GLY A N 1
ATOM 701 C CA . GLY A 1 93 ? -48.665 7.982 18.482 1.00 62.41 93 GLY A CA 1
ATOM 702 C C . GLY A 1 93 ? -48.219 9.445 18.382 1.00 62.41 93 GLY A C 1
ATOM 703 O O . GLY A 1 93 ? -48.869 10.191 17.655 1.00 62.41 93 GLY A O 1
ATOM 704 N N . MET A 1 94 ? -47.136 9.881 19.041 1.00 56.41 94 MET A N 1
ATOM 705 C CA . MET A 1 94 ? -46.722 11.298 19.019 1.00 56.41 94 MET A CA 1
ATOM 706 C C . MET A 1 94 ? -45.416 11.509 18.227 1.00 56.41 94 MET A C 1
ATOM 708 O O . MET A 1 94 ? -44.447 10.785 18.470 1.00 56.41 94 MET A O 1
ATOM 712 N N . PRO A 1 95 ? -45.343 12.479 17.292 1.00 54.75 95 PRO A N 1
ATOM 713 C CA . PRO A 1 95 ? -44.110 12.771 16.564 1.00 54.75 95 PRO A CA 1
ATOM 714 C C . PRO A 1 95 ? -43.021 13.327 17.498 1.00 54.75 95 PRO A C 1
ATOM 716 O O . PRO A 1 95 ? -43.327 14.111 18.402 1.00 54.75 95 PRO A O 1
ATOM 719 N N . PRO A 1 96 ? -41.742 12.965 17.279 1.00 63.06 96 PRO A N 1
ATOM 720 C CA . PRO A 1 96 ? -40.652 13.504 18.066 1.00 63.06 96 PRO A CA 1
ATOM 721 C C . PRO A 1 96 ? -40.361 14.931 17.592 1.00 63.06 96 PRO A C 1
ATOM 723 O O . PRO A 1 96 ? -40.248 15.178 16.394 1.00 63.06 96 PRO A O 1
ATOM 726 N N . ALA A 1 97 ? -40.183 15.825 18.564 1.00 59.47 97 ALA A N 1
ATOM 727 C CA . ALA A 1 97 ? -39.767 17.226 18.445 1.00 59.47 97 ALA A CA 1
ATOM 728 C C . ALA A 1 97 ? -40.896 18.268 18.421 1.00 59.47 97 ALA A C 1
ATOM 730 O O . ALA A 1 97 ? -41.306 18.735 17.366 1.00 59.47 97 ALA A O 1
ATOM 731 N N . ALA A 1 98 ? -41.291 18.730 19.611 1.00 53.81 98 ALA A N 1
ATOM 732 C CA . ALA A 1 98 ? -41.425 20.163 19.903 1.00 53.81 98 ALA A CA 1
ATOM 733 C C . ALA A 1 98 ? -41.717 20.399 21.396 1.00 53.81 98 ALA A C 1
ATOM 735 O O . ALA A 1 98 ? -42.812 20.808 21.761 1.00 53.81 98 ALA A O 1
ATOM 736 N N . THR A 1 99 ? -40.717 20.228 22.262 1.00 46.81 99 THR A N 1
ATOM 737 C CA . THR A 1 99 ? -40.753 20.905 23.571 1.00 46.81 99 THR A CA 1
ATOM 738 C C . THR A 1 99 ? -39.400 21.525 23.882 1.00 46.81 99 THR A C 1
ATOM 740 O O . THR A 1 99 ? -38.751 21.231 24.877 1.00 46.81 99 THR A O 1
ATOM 743 N N . ARG A 1 100 ? -38.961 22.436 23.006 1.00 53.16 100 ARG A N 1
ATOM 744 C CA . ARG A 1 100 ? -38.036 23.498 23.408 1.00 53.16 100 ARG A CA 1
ATOM 745 C C . ARG A 1 100 ? -38.871 24.588 24.083 1.00 53.16 100 ARG A C 1
ATOM 747 O O . ARG A 1 100 ? -39.222 25.572 23.445 1.00 53.16 100 ARG A O 1
ATOM 754 N N . ALA A 1 101 ? -39.219 24.395 25.352 1.00 41.12 101 ALA A N 1
ATOM 755 C CA . ALA A 1 101 ? -39.731 25.473 26.190 1.00 41.12 101 ALA A CA 1
ATOM 756 C C . ALA A 1 101 ? -38.545 26.086 26.941 1.00 41.12 101 ALA A C 1
ATOM 758 O O . ALA A 1 101 ? -38.133 25.625 28.000 1.00 41.12 101 ALA A O 1
ATOM 759 N N . SER A 1 102 ? -37.949 27.116 26.345 1.00 52.91 102 SER A N 1
ATOM 760 C CA . SER A 1 102 ? -37.088 28.044 27.066 1.00 52.91 102 SER A CA 1
ATOM 761 C C . SER A 1 102 ? -37.951 28.860 28.032 1.00 52.91 102 SER A C 1
ATOM 763 O O . SER A 1 102 ? -38.532 29.864 27.627 1.00 52.91 102 SER A O 1
ATOM 765 N N . SER A 1 103 ? -38.038 28.457 29.298 1.00 45.31 103 SER A N 1
ATOM 766 C CA . SER A 1 103 ? -38.452 29.354 30.383 1.00 45.31 103 SER A CA 1
ATOM 767 C C . SER A 1 103 ? -37.223 29.698 31.219 1.00 45.31 103 SER A C 1
ATOM 769 O O . SER A 1 103 ? -37.004 29.174 32.310 1.00 45.31 103 SER A O 1
ATOM 771 N N . ILE A 1 104 ? -36.375 30.556 30.653 1.00 46.84 104 ILE A N 1
ATOM 772 C CA . ILE A 1 104 ? -35.377 31.288 31.428 1.00 46.84 104 ILE A CA 1
ATOM 773 C C . ILE A 1 104 ? -36.176 32.244 32.311 1.00 46.84 104 ILE A C 1
ATOM 775 O O . ILE A 1 104 ? -36.884 33.116 31.815 1.00 46.84 104 ILE A O 1
ATOM 779 N N . ASN A 1 105 ? -36.113 32.003 33.615 1.00 43.56 105 ASN A N 1
ATOM 780 C CA . ASN A 1 105 ? -36.724 32.817 34.650 1.00 43.56 105 ASN A CA 1
ATOM 781 C C . ASN A 1 105 ? -36.130 34.234 34.574 1.00 43.56 105 ASN A C 1
ATOM 783 O O . ASN A 1 105 ? -34.987 34.454 34.972 1.00 43.56 105 ASN A O 1
ATOM 787 N N . GLN A 1 106 ? -36.875 35.168 33.988 1.00 45.91 106 GLN A N 1
ATOM 788 C CA . GLN A 1 106 ? -36.516 36.577 33.911 1.00 45.91 106 GLN A CA 1
ATOM 789 C C . GLN A 1 106 ? -37.219 37.303 35.065 1.00 45.91 106 GLN A C 1
ATOM 791 O O . GLN A 1 106 ? -38.441 37.446 35.013 1.00 45.91 106 GLN A O 1
ATOM 796 N N . PRO A 1 107 ? -36.506 37.752 36.116 1.00 39.59 107 PRO A N 1
ATOM 797 C CA . PRO A 1 107 ? -37.121 38.557 37.159 1.00 39.59 107 PRO A CA 1
ATOM 798 C C . PRO A 1 107 ? -37.382 39.963 36.603 1.00 39.59 107 PRO A C 1
ATOM 800 O O . PRO A 1 107 ? -36.470 40.775 36.445 1.00 39.59 107 PRO A O 1
ATOM 803 N N . GLY A 1 108 ? -38.639 40.215 36.244 1.00 42.31 108 GLY A N 1
ATOM 804 C CA . GLY A 1 108 ? -39.162 41.534 35.917 1.00 42.31 108 GLY A CA 1
ATOM 805 C C . GLY A 1 108 ? -39.540 42.291 37.187 1.00 42.31 108 GLY A C 1
ATOM 806 O O . GLY A 1 108 ? -40.406 41.862 37.938 1.00 42.31 108 GLY A O 1
ATOM 807 N N . ILE A 1 109 ? -38.827 43.393 37.386 1.00 47.75 109 ILE A N 1
ATOM 808 C CA . ILE A 1 109 ? -39.054 44.561 38.246 1.00 47.75 109 ILE A CA 1
ATOM 809 C C . ILE A 1 109 ? -40.519 44.789 38.669 1.00 47.75 109 ILE A C 1
ATOM 811 O O . ILE A 1 109 ? -41.395 44.886 37.814 1.00 47.75 109 ILE A O 1
ATOM 815 N N . VAL A 1 110 ? -40.736 45.029 39.969 1.00 45.22 110 VAL A N 1
ATOM 816 C CA . VAL A 1 110 ? -41.863 45.828 40.483 1.00 45.22 110 VAL A CA 1
ATOM 817 C C . VAL A 1 110 ? -41.285 46.856 41.455 1.00 45.22 110 VAL A C 1
ATOM 819 O O . VAL A 1 110 ? -40.794 46.500 42.525 1.00 45.22 110 VAL A O 1
ATOM 822 N N . GLY A 1 111 ? -41.261 48.111 41.012 1.00 46.12 111 GLY A N 1
ATOM 823 C CA . GLY A 1 111 ? -41.275 49.269 41.897 1.00 46.12 111 GLY A CA 1
ATOM 824 C C . GLY A 1 111 ? -42.723 49.675 42.169 1.00 46.12 111 GLY A C 1
ATOM 825 O O . GLY A 1 111 ? -43.585 49.361 41.349 1.00 46.12 111 GLY A O 1
ATOM 826 N N . ASP A 1 112 ? -42.885 50.379 43.291 1.00 46.22 112 ASP A N 1
ATOM 827 C CA . ASP A 1 112 ? -44.049 51.137 43.776 1.00 46.22 112 ASP A CA 1
ATOM 828 C C . ASP A 1 112 ? -45.273 50.256 44.120 1.00 46.22 112 ASP A C 1
ATOM 830 O O . ASP A 1 112 ? -45.692 49.412 43.340 1.00 46.22 112 ASP A O 1
ATOM 834 N N . ASP A 1 113 ? -45.714 50.202 45.385 1.00 46.22 113 ASP A N 1
ATOM 835 C CA . ASP A 1 113 ? -46.723 51.122 45.929 1.00 46.22 113 ASP A CA 1
ATOM 836 C C . ASP A 1 113 ? -46.615 51.344 47.465 1.00 46.22 113 ASP A C 1
ATOM 838 O O . ASP A 1 113 ? -45.998 50.577 48.204 1.00 46.22 113 ASP A O 1
ATOM 842 N N . GLU A 1 114 ? -47.243 52.438 47.892 1.00 44.91 114 GLU A N 1
ATOM 843 C CA . GLU A 1 114 ? -47.134 53.256 49.109 1.00 44.91 114 GLU A CA 1
ATOM 844 C C . GLU A 1 114 ? -47.698 52.663 50.428 1.00 44.91 114 GLU A C 1
ATOM 846 O O . GLU A 1 114 ? -48.746 52.020 50.419 1.00 44.91 114 GLU A O 1
ATOM 851 N N . GLU A 1 115 ? -47.043 52.966 51.564 1.00 39.31 115 GLU A N 1
ATOM 852 C CA . GLU A 1 115 ? -47.597 53.614 52.788 1.00 39.31 115 GLU A CA 1
ATOM 853 C C . GLU A 1 115 ? -46.476 54.002 53.776 1.00 39.31 115 GLU A C 1
ATOM 855 O O . GLU A 1 115 ? -45.602 53.152 54.074 1.00 39.31 115 GLU A O 1
#